Protein 8Q1V (pdb70)

Foldseek 3Di:
DQLLLVLCVVFPCVALNNQRQHDPPRHQFQQHPCLVPLVSQLVCLCVQPPHPCSVVAHSVNSNSNSVVNNVRHPRRHHD

Organism: Teredinibacter turnerae (strain ATCC 39867 / T7901) (NCBI:txid377629)

Secondary structure (DSSP, 8-state):
--HHHHHHHHHTHHHH-TTS--SGGG-SSTT-TTTT-HHHHHHHHHHHTTTT-GGGS-HHHHHHHHHHHHHHSTT-S--

Nearest PDB structures (foldseek):
  8q1v-assembly1_A  TM=1.013E+00  e=2.486E-22  Teredinibacter turnerae
  8yts-assembly2_B  TM=7.472E-01  e=2.216E-03  Thioalkalivibrio paradoxus ARh 1
  2zzs-assembly1_A  TM=6.443E-01  e=2.882E-03  Vibrio parahaemolyticus RIMD 2210633
  1h9x-assembly1_A  TM=6.592E-01  e=1.171E-02  Paracoccus pantotrophus

Solvent-accessible surface area: 4786 Å² total; per-residue (Å²): 162,132,69,7,71,62,47,0,84,81,27,18,17,110,87,26,19,68,93,0,120,20,52,172,112,40,21,116,18,65,36,26,104,15,0,44,78,96,75,84,6,11,78,105,15,64,103,59,60,25,150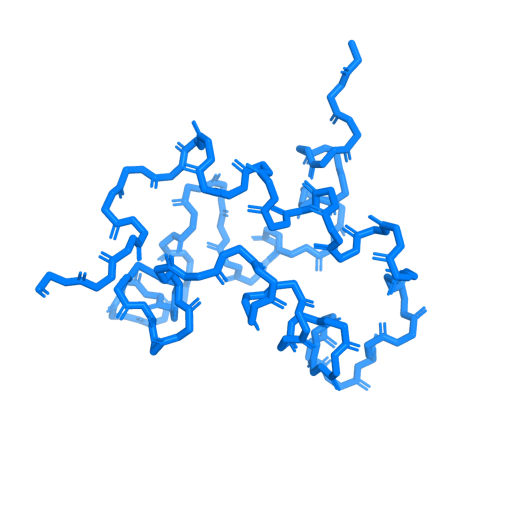,76,83,39,161,99,5,94,82,118,6,1,40,54,1,0,14,30,6,54,144,89,12,95,52,0,66,59,158

InterPro domains:
  IPR009056 Cytochrome c-like domain [PF13442] (68-136)
  IPR009056 Cytochrome c-like domain [PF13442] (225-296)
  IPR009056 Cytochrome c-like domain [PS51007] (224-300)
  IPR009056 Cytochrome c-like domain [PS51007] (611-767)
  IPR013036 Domain of unknown function DUF1587 [PF07626] (745-812)
  IPR013039 Domain of unknown function DUF1588 [PF07627] (1191-1307)
  IPR013042 Domain of unknown function DUF1592 [PF07631] (1046-1174)
  IPR013043 Domain of unknown function DUF1595 [PF07637] (831-891)
  IPR036909 Cytochrome c-like domain superfamily [G3DSA:1.10.760.10] (64-149)
  IPR036909 Cytochrome c-like domain superfamily [G3DSA:1.10.760.10] (195-301)
  IPR036909 Cytochrome c-like domain superfamily [SSF46626] (68-137)
  IPR036909 Cytochrome c-like domain superfamily [SSF46626] (224-300)
  IPR036909 Cytochrome c-like domain superfamily [SSF46626] (611-688)
  IPR039715 Zinc finger CCHC domain-containing protein 10 [PTHR13491] (688-729)
  IPR048955 Cip1-like, core domain [PF21340] (362-570)

Structure (mmCIF, N/CA/C/O backbone):
data_8Q1V
#
_entry.id   8Q1V
#
_cell.length_a   92.669
_cell.length_b   92.669
_cell.length_c   92.669
_cell.angle_alpha   90.000
_cell.angle_beta   90.000
_cell.angle_gamma   90.000
#
_symmetry.space_group_name_H-M   'P 41 3 2'
#
loop_
_entity.id
_entity.type
_entity.pdbx_description
1 polymer 'Putative lipoprotein'
2 non-polymer 'HEME C'
3 non-polymer 'CHLORIDE ION'
4 water water
#
loop_
_atom_site.group_PDB
_atom_site.id
_atom_site.type_symbol
_atom_site.label_atom_id
_atom_site.label_alt_id
_atom_site.label_comp_id
_atom_site.label_asym_id
_atom_site.label_entity_id
_atom_site.label_seq_id
_atom_site.pdbx_PDB_ins_code
_atom_site.Cartn_x
_atom_site.Cartn_y
_atom_site.Cartn_z
_atom_site.occupancy
_atom_site.B_iso_or_equiv
_atom_site.auth_seq_id
_atom_site.auth_comp_id
_atom_site.auth_asym_id
_atom_site.auth_atom_id
_atom_site.pdbx_PDB_model_num
ATOM 1 N N . PRO A 1 7 ? 38.430 -6.648 36.756 1.000 50.336 7 PRO A N 1
ATOM 2 C CA . PRO A 1 7 ? 37.406 -7.220 35.859 1.000 47.787 7 PRO A CA 1
ATOM 3 C C . PRO A 1 7 ? 36.011 -6.656 36.123 1.000 42.946 7 PRO A C 1
ATOM 4 O O . PRO A 1 7 ? 35.475 -6.783 37.222 1.000 44.397 7 PRO A O 1
ATOM 16 N N . HIS A 1 8 ? 35.434 -6.025 35.098 1.000 35.852 8 HIS A N 1
ATOM 17 C CA . HIS A 1 8 ? 34.129 -5.394 35.218 1.000 31.649 8 HIS A CA 1
ATOM 18 C C . HIS A 1 8 ? 33.272 -5.866 34.053 1.000 27.976 8 HIS A C 1
ATOM 19 O O . HIS A 1 8 ? 33.146 -5.160 33.051 1.000 27.636 8 HIS A O 1
ATOM 34 N N . PRO A 1 9 ? 32.691 -7.087 34.127 1.000 27.126 9 PRO A N 1
ATOM 35 C CA . PRO A 1 9 ? 32.002 -7.660 32.976 1.000 26.819 9 PRO A CA 1
ATOM 36 C C . PRO A 1 9 ? 30.793 -6.826 32.567 1.000 23.776 9 PRO A C 1
ATOM 37 O O . PRO A 1 9 ? 30.511 -6.733 31.385 1.000 25.537 9 PRO A O 1
ATOM 48 N N . GLY A 1 10 ? 30.073 -6.223 33.529 1.000 20.799 10 GLY A N 1
ATOM 49 C CA . GLY A 1 10 ? 28.926 -5.403 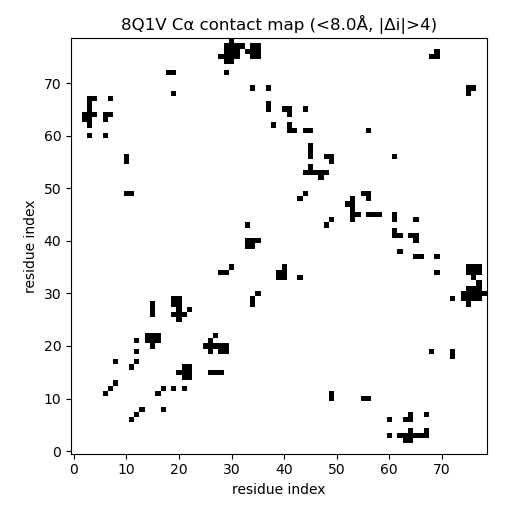33.167 1.000 18.636 10 GLY A CA 1
ATOM 50 C C . GLY A 1 10 ? 29.329 -4.183 32.341 1.000 17.786 10 GLY A C 1
ATOM 51 O O . GLY A 1 10 ? 28.663 -3.825 31.370 1.000 17.380 10 GLY A O 1
ATOM 55 N N . GLU A 1 11 ? 30.438 -3.545 32.732 1.000 17.869 11 GLU A N 1
ATOM 56 C CA . GLU A 1 11 ? 30.962 -2.412 31.978 1.000 18.802 11 GLU A CA 1
ATOM 57 C C . GLU A 1 11 ? 31.326 -2.872 30.572 1.000 19.512 11 GLU A C 1
ATOM 58 O O . GLU A 1 11 ? 30.980 -2.217 29.592 1.000 19.926 11 GLU A O 1
ATOM 70 N N . ALA A 1 12 ? 32.063 -3.985 30.484 1.000 21.043 12 ALA A N 1
ATOM 71 C CA . ALA A 1 12 ? 32.528 -4.474 29.191 1.000 21.451 12 ALA A CA 1
ATOM 72 C C . ALA A 1 12 ? 31.336 -4.815 28.294 1.000 21.145 12 ALA A C 1
ATOM 73 O O . ALA A 1 12 ? 31.325 -4.477 27.106 1.000 22.017 12 ALA A O 1
ATOM 80 N N . LEU A 1 13 ? 30.309 -5.454 28.872 1.000 19.719 13 LEU A N 1
ATOM 81 C CA . LEU A 1 13 ? 29.147 -5.847 28.089 1.000 19.605 13 LEU A CA 1
ATOM 82 C C . LEU A 1 13 ? 28.361 -4.612 27.656 1.000 17.030 13 LEU A C 1
ATOM 83 O O . LEU A 1 13 ? 27.877 -4.538 26.535 1.000 17.907 13 LEU A O 1
ATOM 99 N N . TYR A 1 14 ? 28.249 -3.624 28.537 1.000 16.326 14 TYR A N 1
ATOM 100 C CA . TYR A 1 14 ? 27.536 -2.408 28.193 1.000 15.969 14 TYR A CA 1
ATOM 101 C C . TYR A 1 14 ? 28.251 -1.696 27.042 1.000 17.243 14 TYR A C 1
ATOM 102 O O . TYR A 1 14 ? 27.631 -1.240 26.081 1.000 17.125 14 TYR A O 1
ATOM 120 N N . GLU A 1 15 ? 29.582 -1.646 27.109 1.000 18.385 15 GLU A N 1
ATOM 121 C CA . GLU A 1 15 ? 30.348 -1.018 26.043 1.000 20.753 15 GLU A CA 1
ATOM 122 C C . GLU A 1 15 ? 30.159 -1.772 24.724 1.000 19.772 15 GLU A C 1
ATOM 123 O O . GLU A 1 15 ? 30.024 -1.135 23.685 1.000 23.029 15 GLU A O 1
ATOM 135 N N . ALA A 1 16 ? 30.186 -3.112 24.761 1.000 21.074 16 ALA A N 1
ATOM 136 C CA . ALA A 1 16 ? 30.104 -3.935 23.564 1.000 20.691 16 ALA A CA 1
ATOM 137 C C . ALA A 1 16 ? 28.706 -3.919 22.940 1.000 20.434 16 ALA A C 1
ATOM 138 O O . ALA A 1 16 ? 28.590 -4.010 21.715 1.000 22.505 16 ALA A O 1
ATOM 145 N N . GLN A 1 17 ? 27.646 -3.834 23.759 1.000 19.541 17 GLN A N 1
ATOM 146 C CA . GLN A 1 17 ? 26.305 -4.104 23.256 1.000 19.495 17 GLN A CA 1
ATOM 147 C C . GLN A 1 17 ? 25.338 -2.924 23.372 1.000 16.880 17 GLN A C 1
ATOM 148 O O . GLN A 1 17 ? 24.246 -2.999 22.806 1.000 16.845 17 GLN A O 1
ATOM 162 N N . CYS A 1 18 ? 25.687 -1.861 24.112 1.000 16.031 18 CYS A N 1
ATOM 163 C CA . CYS A 1 18 ? 24.705 -0.842 24.461 1.000 14.881 18 CYS A CA 1
ATOM 164 C C . CYS A 1 18 ? 25.182 0.574 24.183 1.000 16.254 18 CYS A C 1
ATOM 165 O O . CYS A 1 18 ? 24.363 1.426 23.858 1.000 16.517 18 CYS A O 1
ATOM 172 N N . ALA A 1 19 ? 26.480 0.842 24.396 1.000 17.057 19 ALA A N 1
ATOM 173 C CA . ALA A 1 19 ? 27.001 2.194 24.331 1.000 18.032 19 ALA A CA 1
ATOM 174 C C . ALA A 1 19 ? 26.860 2.793 22.936 1.000 18.567 19 ALA A C 1
ATOM 175 O O . ALA A 1 19 ? 26.781 4.013 22.828 1.000 19.643 19 ALA A O 1
ATOM 182 N N . SER A 1 20 ? 26.858 1.952 21.889 1.000 18.917 20 SER A N 1
ATOM 183 C CA . SER A 1 20 ? 26.682 2.432 20.528 1.000 19.725 20 SER A CA 1
ATOM 184 C C . SER A 1 20 ? 25.482 3.371 20.451 1.000 18.649 20 SER A C 1
ATOM 185 O O . SER A 1 20 ? 25.521 4.336 19.698 1.000 21.297 20 SER A O 1
ATOM 193 N N . CYS A 1 21 ? 24.383 3.021 21.152 1.000 18.416 21 CYS A N 1
ATOM 194 C CA . CYS A 1 21 ? 23.174 3.838 21.170 1.000 15.830 21 CYS A CA 1
ATOM 195 C C . CYS A 1 21 ? 23.040 4.692 22.421 1.000 17.396 21 CYS A C 1
ATOM 196 O O . CYS A 1 21 ? 22.613 5.834 22.337 1.000 20.330 21 CYS A O 1
ATOM 203 N N . HIS A 1 22 ? 23.395 4.146 23.575 1.000 16.754 22 HIS A N 1
ATOM 204 C CA . HIS A 1 22 ? 23.064 4.784 24.832 1.000 16.745 22 HIS A CA 1
ATOM 205 C C . HIS A 1 22 ? 24.216 5.620 25.383 1.000 17.902 22 HIS A C 1
ATOM 206 O O . HIS A 1 22 ? 24.007 6.306 26.386 1.000 19.250 22 HIS A O 1
ATOM 221 N N . GLY A 1 23 ? 25.410 5.518 24.775 1.000 18.700 23 GLY A N 1
ATOM 222 C CA . GLY A 1 23 ? 26.537 6.363 25.127 1.000 20.415 23 GLY A CA 1
ATOM 223 C C . GLY A 1 23 ? 27.323 5.835 26.325 1.000 21.820 23 GLY A C 1
ATOM 224 O O . GLY A 1 23 ? 26.848 5.000 27.101 1.000 21.537 23 GLY A O 1
ATOM 228 N N . LYS A 1 24 ? 28.545 6.346 26.465 1.000 22.957 24 LYS A N 1
ATOM 229 C CA . LYS A 1 24 ? 29.453 5.918 27.516 1.000 23.462 24 LYS A CA 1
ATOM 230 C C . LYS A 1 24 ? 28.882 6.257 28.894 1.000 24.529 24 LYS A C 1
ATOM 231 O O . LYS A 1 24 ? 29.141 5.541 29.857 1.000 26.381 24 LYS A O 1
ATOM 237 N N . ASP A 1 25 ? 28.075 7.318 28.984 1.000 25.106 25 ASP A N 1
ATOM 238 C CA . ASP A 1 25 ? 27.527 7.771 30.258 1.000 25.580 25 ASP A CA 1
ATOM 239 C C . ASP A 1 25 ? 26.010 7.604 30.316 1.000 22.643 25 ASP A C 1
ATOM 240 O O . ASP A 1 25 ? 25.348 8.112 31.219 1.000 24.608 25 ASP A O 1
ATOM 249 N N . GLY A 1 26 ? 25.432 6.871 29.368 1.000 20.097 26 GLY A N 1
ATOM 250 C CA . GLY A 1 26 ? 24.016 6.570 29.437 1.000 20.133 26 GLY A CA 1
ATOM 251 C C . GLY A 1 26 ? 23.104 7.649 28.861 1.000 19.456 26 GLY A C 1
ATOM 252 O O . GLY A 1 26 ? 21.893 7.463 28.880 1.000 21.810 26 GLY A O 1
ATOM 256 N N . LYS A 1 27 ? 23.677 8.749 28.341 1.000 18.835 27 LYS A N 1
ATOM 257 C CA . LYS A 1 27 ? 22.913 9.881 27.830 1.000 21.020 27 LYS A CA 1
ATOM 258 C C . LYS A 1 27 ? 22.866 9.886 26.297 1.000 20.574 27 LYS A C 1
ATOM 259 O O . LYS A 1 27 ? 22.436 10.868 25.691 1.000 23.197 27 LYS A O 1
ATOM 278 N N . GLY A 1 28 ? 23.337 8.813 25.651 1.000 18.439 28 GLY A N 1
ATOM 279 C CA . GLY A 1 28 ? 23.294 8.715 24.202 1.000 18.907 28 GLY A CA 1
ATOM 280 C C . GLY A 1 28 ? 21.854 8.682 23.686 1.000 18.816 28 GLY A C 1
ATOM 281 O O . GLY A 1 28 ? 20.973 8.110 24.326 1.000 19.497 28 GLY A O 1
ATOM 285 N N . GLY A 1 29 ? 21.640 9.327 22.533 1.000 18.199 29 GLY A N 1
ATOM 286 C CA . GLY A 1 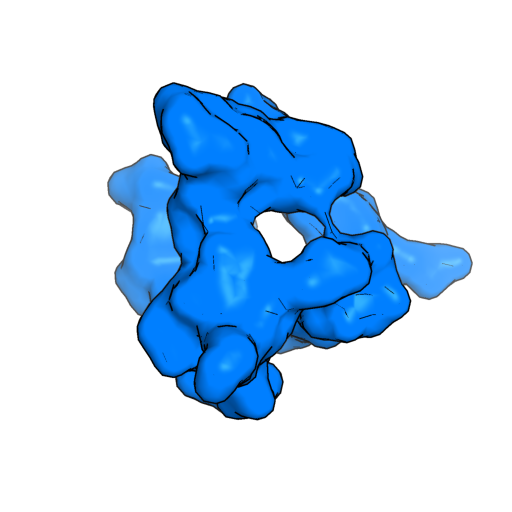29 ? 20.338 9.401 21.898 1.000 18.869 29 GLY A CA 1
ATOM 287 C C . GLY A 1 29 ? 19.706 10.766 22.121 1.000 19.426 29 GLY A C 1
ATOM 288 O O . GLY A 1 29 ? 20.232 11.571 22.887 1.000 19.847 29 GLY A O 1
ATOM 292 N N . LEU A 1 30 ? 18.564 11.008 21.469 1.000 20.092 30 LEU A N 1
ATOM 293 C CA . LEU A 1 30 ? 17.899 12.297 21.547 1.000 20.584 30 LEU A CA 1
ATOM 294 C C . LEU A 1 30 ? 17.592 12.669 22.989 1.000 19.769 30 LEU A C 1
ATOM 295 O O . LEU A 1 30 ? 17.263 11.818 23.813 1.000 20.695 30 LEU A O 1
ATOM 311 N N . ALA A 1 31 ? 17.669 13.979 23.265 1.000 19.562 31 ALA A N 1
ATOM 312 C CA . ALA A 1 31 ? 17.029 14.568 24.434 1.000 20.783 31 ALA A CA 1
ATOM 313 C C . ALA A 1 31 ? 17.487 13.902 25.734 1.000 20.808 31 ALA A C 1
ATOM 314 O O . ALA A 1 31 ? 16.689 13.754 26.666 1.000 21.785 31 ALA A O 1
ATOM 321 N N . GLY A 1 32 ? 18.766 13.514 25.799 1.000 20.610 32 GLY A N 1
ATOM 322 C CA . GLY A 1 32 ? 19.367 13.041 27.036 1.000 20.040 32 GLY A CA 1
ATOM 323 C C . GLY A 1 32 ? 19.293 11.527 27.219 1.000 20.732 32 GLY A C 1
ATOM 324 O O . GLY A 1 32 ? 19.767 11.021 28.231 1.000 21.285 32 GLY A O 1
ATOM 328 N N . GLY A 1 33 ? 18.703 10.814 26.249 1.000 19.323 33 GLY A N 1
ATOM 329 C CA . GLY A 1 33 ? 18.659 9.360 26.259 1.000 18.742 33 GLY A CA 1
ATOM 330 C C . GLY A 1 33 ? 17.514 8.776 27.067 1.000 18.846 33 GLY A C 1
ATOM 331 O O . GLY A 1 33 ? 16.774 9.486 27.756 1.000 19.012 33 GLY A O 1
ATOM 335 N N . GLU A 1 34 ? 17.360 7.452 26.935 1.000 18.802 34 GLU A N 1
ATOM 336 C CA . GLU A 1 34 ? 16.237 6.721 27.498 1.000 18.694 34 GLU A CA 1
ATOM 337 C C . GLU A 1 34 ? 16.516 6.183 28.900 1.000 18.500 34 GLU A C 1
ATOM 338 O O . GLU A 1 34 ? 15.621 5.626 29.535 1.000 20.343 34 GLU A O 1
ATOM 350 N N . LEU A 1 35 ? 17.752 6.302 29.382 1.000 18.100 35 LEU A N 1
ATOM 351 C CA . LEU A 1 35 ? 18.122 5.572 30.570 1.000 18.595 35 LEU A CA 1
ATOM 352 C C . LEU A 1 35 ? 17.820 6.407 31.807 1.000 19.481 35 LEU A C 1
ATOM 353 O O . LEU A 1 35 ? 17.180 5.874 32.706 1.000 21.773 35 LEU A O 1
ATOM 369 N N . LEU A 1 36 ? 18.286 7.661 31.894 1.000 17.665 36 LEU A N 1
ATOM 370 C CA . LEU A 1 36 ? 18.225 8.320 33.195 1.000 18.595 36 LEU A CA 1
ATOM 371 C C . LEU A 1 36 ? 16.761 8.607 33.535 1.000 18.064 36 LEU A C 1
ATOM 372 O O . LEU A 1 36 ? 16.039 9.247 32.771 1.000 20.332 36 LEU A O 1
ATOM 388 N N . GLY A 1 37 ? 16.336 8.093 34.691 1.000 16.512 37 GLY A N 1
ATOM 389 C CA . GLY A 1 37 ? 14.984 8.275 35.178 1.000 16.580 37 GLY A CA 1
ATOM 390 C C . GLY A 1 37 ? 13.956 7.341 34.542 1.000 15.932 37 GLY A C 1
ATOM 391 O O . GLY A 1 37 ? 12.752 7.577 34.668 1.000 16.881 37 GLY A O 1
ATOM 395 N N . CYS A 1 38 ? 14.399 6.248 33.913 1.000 16.379 38 CYS A N 1
ATOM 396 C CA . CYS A 1 38 ? 13.447 5.364 33.255 1.000 14.781 38 CYS A CA 1
ATOM 397 C C . CYS A 1 38 ? 12.511 4.685 34.257 1.000 14.634 38 CYS A C 1
ATOM 398 O O . CYS A 1 38 ? 12.810 4.546 35.450 1.000 14.943 38 CYS A O 1
ATOM 405 N N . ASP A 1 39 ? 11.355 4.265 33.745 1.000 14.820 39 ASP A N 1
ATOM 406 C CA . ASP A 1 39 ? 10.280 3.698 34.547 1.000 15.369 39 ASP A CA 1
ATOM 407 C C . ASP A 1 39 ? 10.777 2.655 35.551 1.000 16.334 39 ASP A C 1
ATOM 408 O O . ASP A 1 39 ? 10.446 2.753 36.736 1.000 18.528 39 ASP A O 1
ATOM 417 N N . VAL A 1 40 ? 11.546 1.675 35.061 1.000 14.627 40 VAL A N 1
ATOM 418 C CA . VAL A 1 40 ? 11.983 0.523 35.840 1.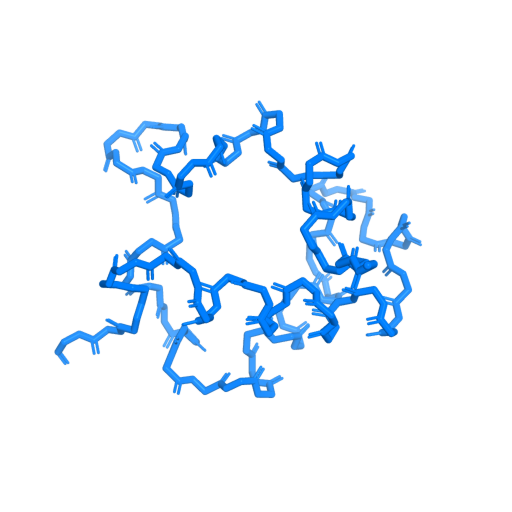000 15.043 40 VAL A CA 1
ATOM 419 C C . VAL A 1 40 ? 13.367 0.733 36.445 1.000 15.249 40 VAL A C 1
ATOM 420 O O . VAL A 1 40 ? 13.922 -0.182 37.044 1.000 16.465 40 VAL A O 1
ATOM 433 N N . CYS A 1 41 ? 13.938 1.924 36.268 1.000 15.639 41 CYS A N 1
ATOM 434 C CA . CYS A 1 41 ? 15.340 2.161 36.587 1.000 17.516 41 CYS A CA 1
ATOM 435 C C . CYS A 1 41 ? 15.604 2.317 38.082 1.000 20.071 41 CYS A C 1
ATOM 436 O O . CYS A 1 41 ? 16.753 2.501 38.475 1.000 25.825 41 CYS A O 1
ATOM 443 N N . GLY A 1 42 ? 14.564 2.247 38.904 1.000 19.494 42 GLY A N 1
ATOM 444 C CA . GLY A 1 42 ? 14.732 2.250 40.346 1.000 21.555 42 GLY A CA 1
ATOM 445 C C . GLY A 1 42 ? 14.780 0.850 40.944 1.000 21.808 42 GLY A C 1
ATOM 446 O O . GLY A 1 42 ? 15.127 0.713 42.111 1.000 27.704 42 GLY A O 1
ATOM 450 N N . ASP A 1 43 ? 14.426 -0.179 40.158 1.000 18.987 43 ASP A N 1
ATOM 451 C CA . ASP A 1 43 ? 14.330 -1.541 40.667 1.000 16.931 43 ASP A CA 1
ATOM 452 C C . ASP A 1 43 ? 15.271 -2.424 39.855 1.000 14.156 43 ASP A C 1
ATOM 453 O O . ASP A 1 43 ? 15.004 -2.704 38.683 1.000 14.772 43 ASP A O 1
ATOM 462 N N . PHE A 1 44 ? 16.351 -2.881 40.485 1.000 12.974 44 PHE A N 1
ATOM 463 C CA . PHE A 1 44 ? 17.345 -3.698 39.810 1.000 12.241 44 PHE A CA 1
ATOM 464 C C . PHE A 1 44 ? 16.711 -4.815 38.979 1.000 11.417 44 PHE A C 1
ATOM 465 O O . PHE A 1 44 ? 17.046 -4.994 37.807 1.000 11.408 44 PHE A O 1
ATOM 482 N N . SER A 1 45 ? 15.818 -5.600 39.580 1.000 11.166 45 SER A N 1
ATOM 483 C CA . SER A 1 45 ? 15.300 -6.766 38.882 1.000 11.392 45 SER A CA 1
ATOM 484 C C . SER A 1 45 ? 14.433 -6.375 37.692 1.000 10.447 45 SER A C 1
ATOM 485 O O . SER A 1 45 ? 14.395 -7.121 36.717 1.000 10.340 45 SER A O 1
ATOM 493 N N . LEU A 1 46 ? 13.699 -5.260 37.792 1.000 10.466 46 LEU A N 1
ATOM 494 C CA . LEU A 1 46 ? 12.839 -4.855 36.684 1.000 10.714 46 LEU A CA 1
ATOM 495 C C . LEU A 1 46 ? 13.665 -4.212 35.568 1.000 10.554 46 LEU A C 1
ATOM 496 O O . LEU A 1 46 ? 13.347 -4.383 34.395 1.000 10.985 46 LEU A O 1
ATOM 512 N N . LEU A 1 47 ? 14.737 -3.490 35.919 1.000 10.754 47 LEU A N 1
ATOM 513 C CA . LEU A 1 47 ? 15.653 -2.969 34.910 1.000 10.398 47 LEU A CA 1
ATOM 514 C C . LEU A 1 47 ? 16.297 -4.138 34.159 1.000 10.397 47 LEU A C 1
ATOM 515 O O . LEU A 1 47 ? 16.309 -4.181 32.930 1.000 10.578 47 LEU A O 1
ATOM 531 N N . ALA A 1 48 ? 16.819 -5.121 34.898 1.000 10.489 48 ALA A N 1
ATOM 532 C CA . ALA A 1 48 ? 17.435 -6.280 34.268 1.000 10.735 48 ALA A CA 1
ATOM 533 C C . ALA A 1 48 ? 16.412 -7.025 33.408 1.000 10.567 48 ALA A C 1
ATOM 534 O O . ALA A 1 48 ? 16.740 -7.431 32.300 1.000 10.942 48 ALA A O 1
ATOM 541 N N . LEU A 1 49 ? 15.167 -7.172 33.899 1.000 10.164 49 LEU A N 1
ATOM 542 C CA . LEU A 1 49 ? 14.144 -7.856 33.118 1.000 10.773 49 LEU A CA 1
ATOM 543 C C . LEU A 1 49 ? 13.855 -7.123 31.811 1.000 10.443 49 LEU A C 1
ATOM 544 O O . LEU A 1 49 ? 13.759 -7.738 30.741 1.000 10.714 49 LEU A O 1
ATOM 560 N N . ARG A 1 50 ? 13.707 -5.803 31.877 1.000 10.501 50 ARG A N 1
ATOM 561 C CA . ARG A 1 50 ? 13.444 -5.045 30.660 1.000 11.370 50 ARG A CA 1
ATOM 562 C C . ARG A 1 50 ? 14.591 -5.177 29.661 1.000 11.147 50 ARG A C 1
ATOM 563 O O . ARG A 1 50 ? 14.351 -5.318 28.453 1.000 11.439 50 ARG A O 1
ATOM 584 N N . ILE A 1 51 ? 15.833 -5.145 30.151 1.000 10.188 51 ILE A N 1
ATOM 585 C CA . ILE A 1 51 ? 16.977 -5.351 29.278 1.000 11.056 51 ILE A CA 1
ATOM 586 C C . ILE A 1 51 ? 16.890 -6.741 28.649 1.000 10.994 51 ILE A C 1
ATOM 587 O O . ILE A 1 51 ? 17.037 -6.894 27.438 1.000 11.620 51 IL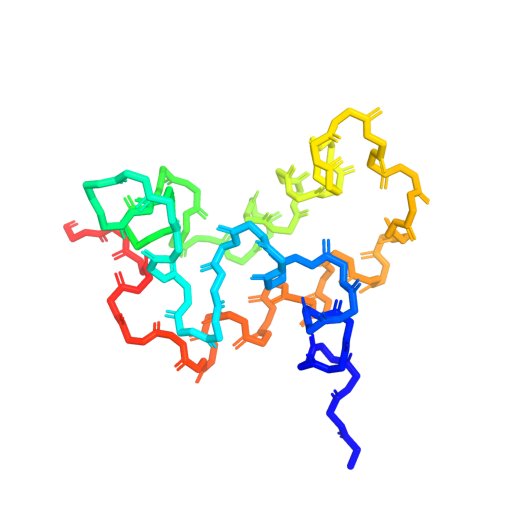E A O 1
ATOM 603 N N . GLU A 1 52 ? 16.655 -7.771 29.468 1.000 11.116 52 GLU A N 1
ATOM 604 C CA A GLU A 1 52 ? 16.592 -9.119 28.947 0.500 11.678 52 GLU A CA 1
ATOM 605 C CA B GLU A 1 52 ? 16.533 -9.148 29.006 0.500 11.712 52 GLU A CA 1
ATOM 606 C C . GLU A 1 52 ? 15.517 -9.239 27.860 1.000 11.678 52 GLU A C 1
ATOM 607 O O . GLU A 1 52 ? 15.718 -9.928 26.856 1.000 13.302 52 GLU A O 1
ATOM 629 N N . GLN A 1 53 ? 14.366 -8.587 28.050 1.000 10.710 53 GLN A N 1
ATOM 630 C CA . GLN A 1 53 ? 13.234 -8.756 27.156 1.000 11.061 53 GLN A CA 1
ATOM 631 C C . GLN A 1 53 ? 13.350 -7.943 25.871 1.000 11.533 53 GLN A C 1
ATOM 632 O O . GLN A 1 53 ? 12.745 -8.320 24.860 1.000 12.964 53 GLN A O 1
ATOM 646 N N . THR A 1 54 ? 14.070 -6.814 25.902 1.000 11.516 54 THR A N 1
ATOM 647 C CA . THR A 1 54 ? 13.934 -5.848 24.822 1.000 12.195 54 THR A CA 1
ATOM 648 C C . THR A 1 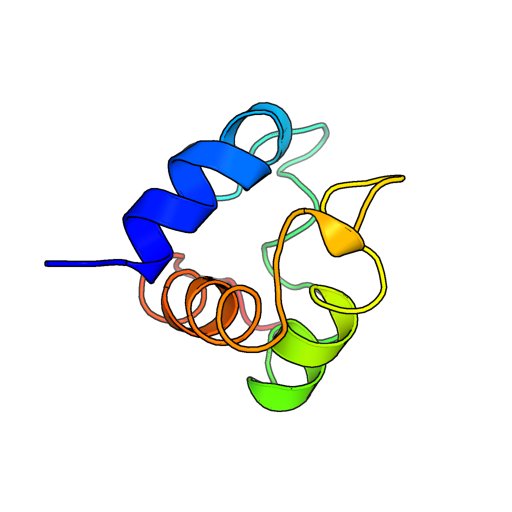54 ? 15.246 -5.295 24.284 1.000 11.921 54 THR A C 1
ATOM 649 O O . THR A 1 54 ? 15.193 -4.587 23.271 1.000 12.619 54 THR A O 1
ATOM 660 N N . MET A 1 55 ? 16.385 -5.538 24.951 1.000 11.220 55 MET A N 1
ATOM 661 C CA . MET A 1 55 ? 17.612 -4.878 24.515 1.000 11.405 55 MET A CA 1
ATOM 662 C C . MET A 1 55 ? 18.739 -5.893 24.358 1.000 12.171 55 MET A C 1
ATOM 663 O O . MET A 1 55 ? 18.765 -6.910 25.043 1.000 12.962 55 MET A O 1
ATOM 676 N N . PRO A 1 56 ? 19.706 -5.684 23.441 1.000 13.122 56 PRO A N 1
ATOM 677 C CA . PRO A 1 56 ? 19.737 -4.551 22.518 1.000 13.525 56 PRO A CA 1
ATOM 678 C C . PRO A 1 56 ? 18.550 -4.553 21.560 1.000 13.520 56 PRO A C 1
ATOM 679 O O . PRO A 1 56 ? 18.023 -5.604 21.230 1.000 13.758 56 PRO A O 1
ATOM 690 N N . LEU A 1 57 ? 18.186 -3.359 21.102 1.000 13.394 57 LEU A N 1
ATOM 691 C CA . LEU A 1 57 ? 16.987 -3.139 20.320 1.000 13.686 57 LEU A CA 1
ATOM 692 C C . LEU A 1 57 ? 16.916 -4.117 19.153 1.000 14.475 57 LEU A C 1
ATOM 693 O O . LEU A 1 57 ? 17.836 -4.201 18.339 1.000 15.718 57 LEU A O 1
ATOM 709 N N . GLY A 1 58 ? 15.815 -4.872 19.104 1.000 15.427 58 GLY A N 1
ATOM 710 C CA . GLY A 1 58 ? 15.549 -5.780 18.000 1.000 17.106 58 GLY A CA 1
ATOM 711 C C . GLY A 1 58 ? 16.289 -7.117 18.078 1.000 17.984 58 GLY A C 1
ATOM 712 O O . GLY A 1 58 ? 16.037 -7.995 17.249 1.000 22.138 58 GLY A O 1
ATOM 716 N N . ASN A 1 59 ? 17.202 -7.279 19.044 1.000 17.446 59 ASN A N 1
ATOM 717 C CA . ASN A 1 59 ? 17.973 -8.511 19.151 1.000 17.959 59 ASN A CA 1
ATOM 718 C C . ASN A 1 59 ? 18.329 -8.805 20.608 1.000 18.046 59 ASN A C 1
ATOM 719 O O . ASN A 1 59 ? 19.498 -8.940 20.964 1.000 17.699 59 ASN A O 1
ATOM 730 N N . PRO A 1 60 ? 17.346 -8.964 21.511 1.000 19.705 60 PRO A N 1
ATOM 731 C CA . PRO A 1 60 ? 17.676 -9.154 22.926 1.000 21.862 60 PRO A CA 1
ATOM 732 C C . PRO A 1 60 ? 18.478 -10.425 23.226 1.000 22.982 60 PRO A C 1
ATOM 733 O O . PRO A 1 60 ? 19.203 -10.465 24.220 1.000 25.904 60 PRO A O 1
ATOM 744 N N . GLU A 1 61 ? 18.415 -11.452 22.358 1.000 24.018 61 GLU A N 1
ATOM 745 C CA . GLU A 1 61 ? 19.167 -12.679 22.626 1.000 24.973 61 GLU A CA 1
ATOM 746 C C . GLU A 1 61 ? 20.687 -12.474 22.613 1.000 27.254 61 GLU A C 1
ATOM 747 O O . GLU A 1 61 ? 21.416 -13.366 23.058 1.000 28.296 61 GLU A O 1
ATOM 759 N N . GLN A 1 62 ? 21.180 -11.333 22.099 1.000 24.288 62 GLN A N 1
ATOM 760 C CA . GLN A 1 62 ? 22.616 -11.058 22.066 1.000 26.819 62 GLN A CA 1
ATOM 761 C C . GLN A 1 62 ? 23.195 -11.009 23.482 1.000 26.529 62 GLN A C 1
ATOM 762 O O . GLN A 1 62 ? 24.392 -11.260 23.683 1.000 28.866 62 GLN A O 1
ATOM 776 N N . CYS A 1 63 ? 22.337 -10.682 24.451 1.000 23.971 63 CYS A N 1
ATOM 777 C CA . CYS A 1 63 ? 22.739 -10.485 25.841 1.000 24.746 63 CYS A CA 1
ATOM 778 C C . CYS A 1 63 ? 22.005 -11.522 26.698 1.000 23.461 63 CYS A C 1
ATOM 779 O O . CYS A 1 63 ? 20.794 -11.438 26.848 1.000 23.037 63 CYS A O 1
ATOM 786 N N . ASP A 1 64 ? 22.704 -12.534 27.254 1.000 24.770 64 ASP A N 1
ATOM 787 C CA . ASP A 1 64 ? 21.992 -13.558 28.026 1.00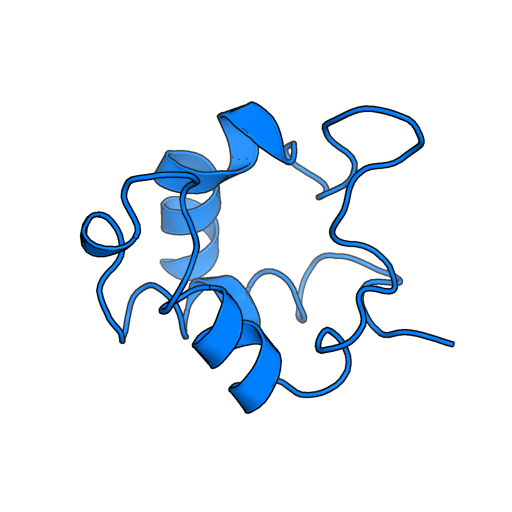0 25.508 64 ASP A CA 1
ATOM 788 C C . ASP A 1 64 ? 21.487 -12.989 29.380 1.000 25.216 64 ASP A C 1
ATOM 789 O O . ASP A 1 64 ? 21.546 -11.780 29.649 1.000 25.454 64 ASP A O 1
ATOM 798 N N . THR A 1 65 ? 20.814 -13.822 30.188 1.000 27.096 65 THR A N 1
ATOM 799 C CA . THR A 1 65 ? 20.210 -13.358 31.438 1.000 25.922 65 THR A CA 1
ATOM 800 C C . THR A 1 65 ? 21.279 -12.762 32.350 1.000 22.947 65 THR A C 1
ATOM 801 O O . THR A 1 65 ? 21.076 -11.717 32.995 1.000 19.901 65 THR A O 1
ATOM 812 N N . GLN A 1 66 ? 22.416 -13.457 32.414 1.000 22.114 66 GLN A N 1
ATOM 813 C CA . GLN A 1 66 ? 23.534 -13.022 33.229 1.000 21.609 66 GLN A CA 1
ATOM 814 C C . GLN A 1 66 ? 24.014 -11.671 32.703 1.000 19.898 66 GLN A C 1
ATOM 815 O O . GLN A 1 66 ? 24.255 -10.760 33.475 1.000 19.153 66 GLN A O 1
ATOM 829 N N . CYS A 1 67 ? 24.120 -11.550 31.374 1.000 20.315 67 CYS A N 1
ATOM 830 C CA . CYS A 1 67 ? 24.527 -10.304 30.747 1.000 19.709 67 CYS A CA 1
ATOM 831 C C . CYS A 1 67 ? 23.611 -9.167 31.209 1.000 16.749 67 CYS A C 1
ATOM 832 O O . CYS A 1 67 ? 24.094 -8.094 31.567 1.000 15.832 67 CYS A O 1
ATOM 839 N N . SER A 1 68 ? 22.293 -9.395 31.158 1.000 16.144 68 SER A N 1
ATOM 840 C CA A SER A 1 68 ? 21.337 -8.357 31.475 0.500 15.301 68 SER A CA 1
ATOM 841 C CA B SER A 1 68 ? 21.283 -8.393 31.507 0.500 16.325 68 SER A CA 1
ATOM 842 C C . SER A 1 68 ? 21.471 -7.924 32.944 1.000 14.849 68 SER A C 1
ATOM 843 O O . SER A 1 68 ? 21.374 -6.733 33.249 1.000 15.564 68 SER A O 1
ATOM 857 N N . SER A 1 69 ? 21.695 -8.884 33.844 1.000 14.853 69 SER A N 1
ATOM 858 C CA A SER A 1 69 ? 21.902 -8.605 35.257 0.500 14.446 69 SER A CA 1
ATOM 859 C CA B SER A 1 69 ? 21.899 -8.621 35.261 0.500 14.851 69 SER A CA 1
ATOM 860 C C . SER A 1 69 ? 23.174 -7.803 35.475 1.000 13.969 69 SER A C 1
ATOM 861 O O . SER A 1 69 ? 23.196 -6.849 36.266 1.000 14.220 69 SER A O 1
ATOM 875 N N . GLN A 1 70 ? 24.251 -8.222 34.817 1.000 13.652 70 GLN A N 1
ATOM 876 C CA . GLN A 1 70 ? 25.528 -7.549 34.994 1.000 13.202 70 GLN A CA 1
ATOM 877 C C . GLN A 1 70 ? 25.459 -6.120 34.472 1.000 12.386 70 GLN A C 1
ATOM 878 O O . GLN A 1 70 ? 26.007 -5.197 35.079 1.000 12.824 70 GLN A O 1
ATOM 892 N N . ILE A 1 71 ? 24.811 -5.922 33.318 1.000 11.922 71 ILE A N 1
ATOM 893 C CA . ILE A 1 71 ? 24.691 -4.572 32.782 1.000 11.884 71 ILE A CA 1
ATOM 894 C C . ILE A 1 71 ? 23.802 -3.711 33.685 1.000 12.045 71 ILE A C 1
ATOM 895 O O . ILE A 1 71 ? 24.125 -2.561 33.941 1.000 12.612 71 ILE A O 1
ATOM 911 N N . ALA A 1 72 ? 22.674 -4.246 34.156 1.000 11.599 72 ALA A N 1
ATOM 912 C CA . ALA A 1 72 ? 21.814 -3.483 35.048 1.000 11.988 72 ALA A CA 1
ATOM 913 C C . ALA A 1 72 ? 22.611 -3.026 36.274 1.000 12.006 72 ALA A C 1
ATOM 914 O O . ALA A 1 72 ? 22.479 -1.878 36.692 1.000 12.406 72 ALA A O 1
ATOM 921 N N . GLY A 1 73 ? 23.418 -3.924 36.860 1.000 11.901 73 GLY A N 1
ATOM 922 C CA . GLY A 1 73 ? 24.246 -3.566 38.003 1.000 12.100 73 GLY A CA 1
ATOM 923 C C . GLY A 1 73 ? 25.247 -2.471 37.666 1.000 12.273 73 GLY A C 1
ATOM 924 O O . GLY A 1 73 ? 25.421 -1.524 38.426 1.000 13.398 73 GLY A O 1
ATOM 928 N N . TYR A 1 74 ? 25.905 -2.619 36.516 1.000 12.168 74 TYR A N 1
ATOM 929 C CA . TYR A 1 74 ? 26.875 -1.636 36.074 1.000 13.082 74 TYR A CA 1
ATOM 930 C C . TYR A 1 74 ? 26.210 -0.264 35.975 1.000 12.761 74 TYR A C 1
ATOM 931 O O . TYR A 1 74 ? 26.731 0.721 36.471 1.000 13.752 74 TYR A O 1
ATOM 949 N N . MET A 1 75 ? 25.059 -0.198 35.306 1.000 12.475 75 MET A N 1
ATOM 950 C CA A MET A 1 75 ? 24.425 1.087 35.084 0.500 12.388 75 MET A CA 1
ATOM 951 C CA B MET A 1 75 ? 24.351 1.052 35.082 0.500 12.571 75 MET A CA 1
ATOM 952 C C . MET A 1 75 ? 23.956 1.694 36.411 1.000 12.397 75 MET A C 1
ATOM 953 O O . MET A 1 75 ? 24.161 2.887 36.646 1.000 14.070 75 MET A O 1
ATOM 979 N N . LEU A 1 76 ? 23.341 0.902 37.300 1.000 12.159 76 LEU A N 1
ATOM 980 C CA . LEU A 1 76 ? 22.890 1.445 38.577 1.000 12.861 76 LEU A CA 1
ATOM 981 C C . LEU A 1 76 ? 24.069 1.912 39.436 1.000 13.293 76 LEU A C 1
ATOM 982 O O . LEU A 1 76 ? 23.948 2.879 40.180 1.000 15.027 76 LEU A O 1
ATOM 998 N N . GLU A 1 77 ? 25.218 1.256 39.293 1.000 14.131 77 GLU A N 1
ATOM 999 C CA . GLU A 1 77 ? 26.386 1.578 40.105 1.000 14.769 77 GLU A CA 1
ATOM 1000 C C . GLU A 1 77 ? 27.189 2.740 39.534 1.000 16.164 77 GLU A C 1
ATOM 1001 O O . GLU 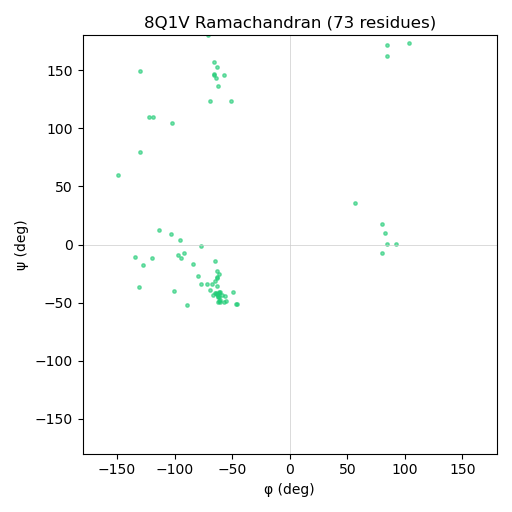A 1 77 ? 28.012 3.305 40.258 1.000 19.256 77 GLU A O 1
ATOM 1013 N N . ASN A 1 78 ? 26.988 3.093 38.252 1.000 15.224 78 ASN A N 1
ATOM 1014 C CA . ASN A 1 78 ? 27.910 4.032 37.618 1.000 15.974 78 ASN A CA 1
ATOM 1015 C C . ASN A 1 78 ? 27.233 5.229 36.952 1.000 16.424 78 ASN A C 1
ATOM 1016 O O . ASN A 1 78 ? 27.906 6.223 36.695 1.000 18.779 78 ASN A O 1
ATOM 1027 N N . PHE A 1 79 ? 25.930 5.165 36.675 1.000 16.098 79 PHE A N 1
ATOM 1028 C CA . PHE A 1 79 ? 25.243 6.272 36.031 1.000 16.967 79 PHE A CA 1
ATOM 1029 C C . PHE A 1 79 ? 24.441 7.071 37.063 1.000 18.624 79 PHE A C 1
ATOM 1030 O O . PHE A 1 79 ? 23.375 6.639 37.501 1.000 18.145 79 PHE A O 1
ATOM 1047 N N . ALA A 1 80 ? 24.953 8.246 37.447 1.000 21.006 80 ALA A N 1
ATOM 1048 C CA . ALA A 1 80 ? 24.256 9.085 38.411 1.000 23.932 80 ALA A CA 1
ATOM 1049 C C . ALA A 1 80 ? 22.906 9.505 37.837 1.000 24.169 80 ALA A C 1
ATOM 1050 O O . ALA A 1 80 ? 22.801 9.828 36.660 1.000 26.246 80 ALA A O 1
ATOM 1057 N N . GLY A 1 81 ? 21.868 9.442 38.674 1.000 24.945 81 GLY A N 1
ATOM 1058 C CA . GLY A 1 81 ? 20.542 9.890 38.278 1.000 24.735 81 GLY A CA 1
ATOM 1059 C C . GLY A 1 81 ? 19.763 8.843 37.483 1.000 21.798 81 GLY A C 1
ATOM 1060 O O . GLY A 1 81 ? 18.705 9.151 36.937 1.000 22.756 81 GLY A O 1
ATOM 1064 N N . LEU A 1 82 ? 20.264 7.600 37.410 1.000 19.739 82 LEU A N 1
ATOM 1065 C CA . LEU A 1 82 ? 19.517 6.573 36.702 1.000 18.072 82 LEU A CA 1
ATOM 1066 C C . LEU A 1 82 ? 18.148 6.371 37.346 1.000 17.352 82 LEU A C 1
ATOM 1067 O O . LEU A 1 82 ? 17.161 6.320 36.633 1.000 17.282 82 LEU A O 1
ATOM 1083 N N . PRO A 1 83 ? 17.983 6.233 38.678 1.000 18.405 83 PRO A N 1
ATOM 1084 C CA . PRO A 1 83 ? 16.646 5.997 39.209 1.000 19.132 83 PRO A CA 1
ATOM 1085 C C . PRO A 1 83 ? 15.704 7.174 39.007 1.000 19.361 83 PRO A C 1
ATOM 1086 O O . PRO A 1 83 ? 16.116 8.323 39.073 1.000 21.329 83 PRO A O 1
ATOM 1097 N N . PRO A 1 84 ? 14.405 6.903 38.795 1.000 20.168 84 PRO A N 1
ATOM 1098 C CA . PRO A 1 84 ? 13.414 7.971 38.706 1.000 23.149 84 PRO A CA 1
ATOM 1099 C C . PRO A 1 84 ? 13.279 8.684 40.048 1.000 27.988 84 PRO A C 1
ATOM 1100 O O . PRO A 1 84 ? 13.446 8.057 41.092 1.000 29.392 84 PRO A O 1
ATOM 1111 N N . THR A 1 85 ? 13.027 10.000 39.986 1.000 33.335 85 THR A N 1
ATOM 1112 C CA . THR A 1 85 ? 12.954 10.868 41.157 1.000 39.672 85 THR A CA 1
ATOM 1113 C C . THR A 1 85 ? 11.499 11.014 41.612 1.000 44.187 85 THR A C 1
ATOM 1114 O O . THR A 1 85 ? 10.937 9.981 42.018 1.000 51.430 85 THR A O 1
#

Sequence (79 aa):
PHPGEALYEAQCASCHGKDGKGGLAGGELLGCDVCGDFSLLALRIEEQTMPLGNPEQCDTQCSSSSQIAGYMMLENFAGLPPT

B-factor: mean 19.91, std 8.46, range [8.94, 75.34]

Radius of gyration: 11.13 Å; Cα contacts (8 Å, |Δi|>4): 123; chains: 1; bounding box: 27×28×23 Å